Protein AF-A0A1M5V454-F1 (afdb_monomer_lite)

Foldseek 3Di:
DVVVVVVVVVVVVVVVVVVVVVVVVVVVVVVVVVVVVVVVVVVVVVCCVVVVVVVVVVVVVLVVQLVVQCVVVVHSVVSVVVSVVVVVVVVVVCVVCCVVPPVVVVCVVVCCVVPVPD

Structure (mmCIF, N/CA/C/O backbone):
data_AF-A0A1M5V454-F1
#
_entry.id   AF-A0A1M5V454-F1
#
loop_
_atom_site.group_PDB
_atom_site.id
_atom_site.type_symbol
_atom_site.label_atom_id
_atom_site.label_alt_id
_atom_site.label_comp_id
_atom_site.label_asym_id
_atom_site.label_entity_id
_atom_site.label_seq_id
_atom_site.pdbx_PDB_ins_code
_atom_site.Cartn_x
_atom_site.Cartn_y
_atom_site.Cartn_z
_atom_site.occupancy
_atom_site.B_iso_or_equiv
_atom_site.auth_seq_id
_atom_site.auth_comp_id
_atom_site.auth_asym_id
_atom_site.auth_atom_id
_atom_site.pdbx_PDB_model_num
ATOM 1 N N . MET A 1 1 ? -46.883 -3.479 52.797 1.00 60.72 1 MET A N 1
ATOM 2 C CA . MET A 1 1 ? -45.569 -2.848 53.086 1.00 60.72 1 MET A CA 1
ATOM 3 C C . MET A 1 1 ? -44.365 -3.558 52.445 1.00 60.72 1 MET A C 1
ATOM 5 O O . MET A 1 1 ? -43.499 -2.860 51.939 1.00 60.72 1 MET A O 1
ATOM 9 N N . SER A 1 2 ? -44.303 -4.899 52.388 1.00 72.12 2 SER A N 1
ATOM 10 C CA . SER A 1 2 ? -43.192 -5.642 51.741 1.00 72.12 2 SER A CA 1
ATOM 11 C C . SER A 1 2 ? -43.081 -5.420 50.215 1.00 72.12 2 SER A C 1
ATOM 13 O O . SER A 1 2 ? -42.003 -5.131 49.702 1.00 72.12 2 SER A O 1
ATOM 15 N N . LEU A 1 3 ? -44.210 -5.435 49.495 1.00 76.06 3 LEU A N 1
ATOM 16 C CA . LEU A 1 3 ? -44.249 -5.292 48.029 1.00 76.06 3 LEU A CA 1
ATOM 17 C C . LEU A 1 3 ? -43.747 -3.926 47.528 1.00 76.06 3 LEU A C 1
ATOM 19 O O . LEU A 1 3 ? -42.928 -3.870 46.618 1.00 76.06 3 LEU A O 1
ATOM 23 N N . LEU A 1 4 ? -44.160 -2.826 48.167 1.00 79.31 4 LEU A N 1
ATOM 24 C CA . LEU A 1 4 ? -43.696 -1.472 47.822 1.00 79.31 4 LEU A CA 1
ATOM 25 C C . LEU A 1 4 ? -42.187 -1.296 48.058 1.00 79.31 4 LEU A C 1
ATOM 27 O O . LEU A 1 4 ? -41.508 -0.616 47.291 1.00 79.31 4 LEU A O 1
ATOM 31 N N . LYS A 1 5 ? -41.643 -1.947 49.095 1.00 77.56 5 LYS A N 1
ATOM 32 C CA . LYS A 1 5 ? -40.206 -1.931 49.398 1.00 77.56 5 LYS A CA 1
ATOM 33 C C . LYS A 1 5 ? -39.405 -2.708 48.348 1.00 77.56 5 LYS A C 1
ATOM 35 O O . LYS A 1 5 ? -38.337 -2.250 47.947 1.00 77.56 5 LYS A O 1
ATOM 40 N N . ASN A 1 6 ? -39.943 -3.828 47.866 1.00 79.50 6 ASN A N 1
ATOM 41 C CA . ASN A 1 6 ? -39.339 -4.615 46.790 1.00 79.50 6 ASN A CA 1
ATOM 42 C C . ASN A 1 6 ? -39.372 -3.868 45.449 1.00 79.50 6 ASN A C 1
ATOM 44 O O . ASN A 1 6 ? -38.342 -3.795 44.792 1.00 79.50 6 ASN A O 1
ATOM 48 N N . ILE A 1 7 ? -40.486 -3.216 45.095 1.00 81.44 7 ILE A N 1
ATOM 49 C CA . ILE A 1 7 ? -40.591 -2.392 43.875 1.00 81.44 7 ILE A CA 1
ATOM 50 C C . ILE A 1 7 ? -39.588 -1.231 43.899 1.00 81.44 7 ILE A C 1
ATOM 52 O O . ILE A 1 7 ? -38.890 -0.994 42.916 1.00 81.44 7 ILE A O 1
ATOM 56 N N . ASN A 1 8 ? -39.457 -0.534 45.031 1.00 82.62 8 ASN A N 1
ATOM 57 C CA . ASN A 1 8 ? -38.496 0.564 45.163 1.00 82.62 8 ASN A CA 1
ATOM 58 C C . ASN A 1 8 ? -37.038 0.063 45.069 1.00 82.62 8 ASN A C 1
ATOM 60 O O . ASN A 1 8 ? -36.188 0.709 44.459 1.00 82.62 8 ASN A O 1
ATOM 64 N N . LYS A 1 9 ? -36.746 -1.125 45.618 1.00 83.00 9 LYS A N 1
ATOM 65 C CA . LYS A 1 9 ? -35.425 -1.765 45.511 1.00 83.00 9 LYS A CA 1
ATOM 66 C C . LYS A 1 9 ? -35.105 -2.176 44.069 1.00 83.00 9 LYS A C 1
ATOM 68 O O . LYS A 1 9 ? -34.014 -1.875 43.594 1.00 83.00 9 LYS A O 1
ATOM 73 N N . THR A 1 10 ? -36.053 -2.795 43.369 1.00 82.81 10 THR A N 1
ATOM 74 C CA . THR A 1 10 ? -35.910 -3.180 41.958 1.00 82.81 10 THR A CA 1
ATOM 75 C C . THR A 1 10 ? -35.764 -1.955 41.056 1.00 82.81 10 THR A C 1
ATOM 77 O O . THR A 1 10 ? -34.889 -1.947 40.203 1.00 82.81 10 THR A O 1
ATOM 80 N N . SER A 1 11 ? -36.530 -0.885 41.288 1.00 82.31 11 SER A N 1
ATOM 81 C CA . SER A 1 11 ? -36.407 0.376 40.539 1.00 82.31 11 SER A CA 1
ATOM 82 C C . SER A 1 11 ? -35.013 1.001 40.684 1.00 82.31 11 SER A C 1
ATOM 84 O O . SER A 1 11 ? -34.369 1.330 39.689 1.00 82.31 11 SER A O 1
ATOM 86 N N . ARG A 1 12 ? -34.476 1.062 41.910 1.00 84.44 12 ARG A N 1
ATOM 87 C CA . ARG A 1 12 ? -33.099 1.532 42.151 1.00 84.44 12 ARG A CA 1
ATOM 88 C C . ARG A 1 12 ? -32.046 0.635 41.499 1.00 84.44 12 ARG A C 1
ATOM 90 O O . ARG A 1 12 ? -31.045 1.136 41.001 1.00 84.44 12 ARG A O 1
ATOM 97 N N . GLN A 1 13 ? -32.264 -0.678 41.495 1.00 88.56 13 GLN A N 1
ATOM 98 C CA . GLN A 1 13 ? -31.366 -1.633 40.848 1.00 88.56 13 GLN A CA 1
ATOM 99 C C . GLN A 1 13 ? -31.396 -1.505 39.318 1.00 88.56 13 GLN A C 1
ATOM 101 O O . GLN A 1 13 ? -30.343 -1.569 38.693 1.00 88.56 13 GLN A O 1
ATOM 106 N N . ILE A 1 14 ? -32.569 -1.269 38.724 1.00 85.12 14 ILE A N 1
ATOM 107 C CA . ILE A 1 14 ? -32.727 -1.006 37.286 1.00 85.12 14 ILE A CA 1
ATOM 108 C C . ILE A 1 14 ? -32.047 0.311 36.905 1.00 85.12 14 ILE A C 1
ATOM 110 O O . ILE A 1 14 ? -31.318 0.347 35.917 1.00 85.12 14 ILE A O 1
ATOM 114 N N . ALA A 1 15 ? -32.229 1.371 37.699 1.00 84.69 15 ALA A N 1
ATOM 115 C CA . ALA A 1 15 ? -31.561 2.651 37.471 1.00 84.69 15 ALA A CA 1
ATOM 116 C C . ALA A 1 15 ? -30.033 2.491 37.495 1.00 84.69 15 ALA A C 1
ATOM 118 O O . ALA A 1 15 ? -29.361 2.892 36.549 1.00 84.69 15 ALA A O 1
ATOM 119 N N . LYS A 1 16 ? -29.504 1.801 38.513 1.00 89.38 16 LYS A N 1
ATOM 120 C CA . LYS A 1 16 ? -28.067 1.529 38.630 1.00 89.38 16 LYS A CA 1
ATOM 121 C C . LYS A 1 16 ? -27.536 0.666 37.481 1.00 89.38 16 LYS A C 1
ATOM 123 O O . LYS A 1 16 ? -26.527 1.001 36.883 1.00 89.38 16 LYS A O 1
ATOM 128 N N . SER A 1 17 ? -28.248 -0.401 37.118 1.00 86.62 17 SER A N 1
ATOM 129 C CA . SER A 1 17 ? -27.858 -1.264 35.996 1.00 86.62 17 SER A CA 1
ATOM 130 C C . SER A 1 17 ? -27.890 -0.533 34.653 1.00 86.62 17 SER A C 1
ATOM 132 O O . SER A 1 17 ? -27.119 -0.875 33.761 1.00 86.62 17 SER A O 1
ATOM 134 N N . SER A 1 18 ? -28.781 0.449 34.495 1.00 84.31 18 SER A N 1
ATOM 135 C CA . SER A 1 18 ? -28.847 1.283 33.292 1.00 84.31 18 SER A CA 1
ATOM 136 C C . SER A 1 18 ? -27.663 2.248 33.232 1.00 84.31 18 SER A C 1
ATOM 138 O O . SER A 1 18 ? -27.069 2.426 32.173 1.00 84.31 18 SER A O 1
ATOM 140 N N . GLU A 1 19 ? -27.281 2.828 34.369 1.00 88.88 19 GLU A N 1
ATOM 141 C CA . GLU A 1 19 ? -26.108 3.697 34.490 1.00 88.88 19 GLU A CA 1
ATOM 142 C C . GLU A 1 19 ? -24.802 2.927 34.232 1.00 88.88 19 GLU A C 1
ATOM 144 O O . GLU A 1 19 ? -23.983 3.354 33.416 1.00 88.88 19 GLU A O 1
ATOM 149 N N . ASP A 1 20 ? -24.655 1.740 34.826 1.00 91.62 20 ASP A N 1
ATOM 150 C CA . ASP A 1 20 ? -23.518 0.843 34.596 1.00 91.62 20 ASP A CA 1
ATOM 151 C C . ASP A 1 20 ? -23.423 0.423 33.114 1.00 91.62 20 ASP A C 1
ATOM 153 O O . ASP A 1 20 ? -22.337 0.418 32.532 1.00 91.62 20 ASP A O 1
ATOM 157 N N . TYR A 1 21 ? -24.560 0.139 32.464 1.00 89.19 21 TYR A N 1
ATOM 158 C CA . TYR A 1 21 ? -24.609 -0.199 31.037 1.00 89.19 21 TYR A CA 1
ATOM 159 C C . TYR A 1 21 ? -24.192 0.971 30.134 1.00 89.19 21 TYR A C 1
ATOM 161 O O . TYR A 1 21 ? -23.441 0.776 29.174 1.00 89.19 21 TYR A O 1
ATOM 169 N N . LEU A 1 22 ? -24.645 2.193 30.430 1.00 91.19 22 LEU A N 1
ATOM 170 C CA . LEU A 1 22 ? -24.261 3.388 29.671 1.00 91.19 22 LEU A CA 1
ATOM 171 C C . LEU A 1 22 ? -22.764 3.683 29.809 1.00 91.19 22 LEU A C 1
ATOM 173 O O . LEU A 1 22 ? -22.102 3.980 28.810 1.00 91.19 22 LEU A O 1
ATOM 177 N N . ASN A 1 23 ? -22.222 3.540 31.018 1.00 92.06 23 ASN A N 1
ATOM 178 C CA . ASN A 1 23 ? -20.793 3.704 31.274 1.00 92.06 23 ASN A CA 1
ATOM 179 C C . ASN A 1 23 ? -19.965 2.663 30.507 1.00 92.06 23 ASN A C 1
ATOM 181 O O . ASN A 1 23 ? -19.046 3.035 29.775 1.00 92.06 23 ASN A O 1
ATOM 185 N N . ALA A 1 24 ? -20.352 1.386 30.577 1.00 90.75 24 ALA A N 1
ATOM 186 C CA . ALA A 1 24 ? -19.691 0.315 29.832 1.00 90.75 24 ALA A CA 1
ATOM 187 C C . ALA A 1 24 ? -19.783 0.517 28.309 1.00 90.75 24 ALA A C 1
ATOM 189 O O . ALA A 1 24 ? -18.829 0.250 27.581 1.00 90.75 24 ALA A O 1
ATOM 190 N N . THR A 1 25 ? -20.911 1.033 27.810 1.00 90.62 25 THR A N 1
ATOM 191 C CA . THR A 1 25 ? -21.090 1.334 26.381 1.00 90.62 25 THR A CA 1
ATOM 192 C C . THR A 1 25 ? -20.144 2.442 25.924 1.00 90.62 25 THR A C 1
ATOM 194 O O . THR A 1 25 ? -19.540 2.334 24.855 1.00 90.62 25 THR A O 1
ATOM 197 N N . LYS A 1 26 ? -19.976 3.495 26.732 1.00 92.06 26 LYS A N 1
ATOM 198 C CA . LYS A 1 26 ? -19.050 4.593 26.432 1.00 92.06 26 LYS A CA 1
ATOM 199 C C . LYS A 1 26 ? -17.604 4.098 26.355 1.00 92.06 26 LYS A C 1
ATOM 201 O O . LYS A 1 26 ? -16.928 4.364 25.362 1.00 92.06 26 LYS A O 1
ATOM 206 N N . GLU A 1 27 ? -17.169 3.337 27.356 1.00 92.38 27 GLU A N 1
ATOM 207 C CA . GLU A 1 27 ? -15.826 2.747 27.400 1.00 92.38 27 GLU A CA 1
ATOM 208 C C . GLU A 1 27 ? -15.591 1.785 26.224 1.00 92.38 27 GLU A C 1
ATOM 210 O O . GLU A 1 27 ? -14.550 1.825 25.565 1.00 92.38 27 GLU A O 1
ATOM 215 N N . TYR A 1 28 ? -16.596 0.977 25.874 1.00 93.38 28 TYR A N 1
ATOM 216 C CA . TYR A 1 28 ? -16.531 0.081 24.722 1.00 93.38 28 TYR A CA 1
ATOM 217 C C . TYR A 1 28 ? -16.355 0.834 23.396 1.00 93.38 28 TYR A C 1
ATOM 219 O O . TYR A 1 28 ? -15.551 0.420 22.557 1.00 93.38 28 TYR A O 1
ATOM 227 N N . VAL A 1 29 ? -17.088 1.931 23.179 1.00 91.50 29 VAL A N 1
ATOM 228 C CA . VAL A 1 29 ? -16.969 2.737 21.951 1.00 91.50 29 VAL A CA 1
ATOM 229 C C . VAL A 1 29 ? -15.581 3.368 21.841 1.00 91.50 29 VAL A C 1
ATOM 231 O O . VAL A 1 29 ? -14.987 3.352 20.757 1.00 91.50 29 VAL A O 1
ATOM 234 N N . GLU A 1 30 ? -15.040 3.873 22.948 1.00 93.25 30 GLU A N 1
ATOM 235 C CA . GLU A 1 30 ? -13.684 4.424 23.004 1.00 93.25 30 GLU A CA 1
ATOM 236 C C . GLU A 1 30 ? -12.641 3.354 22.643 1.00 93.25 30 GLU A C 1
ATOM 238 O O . GLU A 1 30 ? -11.850 3.533 21.708 1.00 93.25 30 GLU A O 1
ATOM 243 N N . LEU A 1 31 ? -12.722 2.183 23.283 1.00 93.44 31 LEU A N 1
ATOM 244 C CA . LEU A 1 31 ? -11.812 1.067 23.034 1.00 93.44 31 LEU A CA 1
ATOM 245 C C . LEU A 1 31 ? -11.914 0.536 21.596 1.00 93.44 31 LEU A C 1
ATOM 247 O O . LEU A 1 31 ? -10.897 0.275 20.948 1.00 93.44 31 LEU A O 1
ATOM 251 N N . LYS A 1 32 ? -13.133 0.397 21.062 1.00 89.50 32 LYS A N 1
ATOM 252 C CA . LYS A 1 32 ? -13.369 -0.086 19.693 1.00 89.50 32 LYS A CA 1
ATOM 253 C C . LYS A 1 32 ? -12.798 0.875 18.655 1.00 89.50 32 LYS A C 1
ATOM 255 O O . LYS A 1 32 ? -12.205 0.430 17.670 1.00 89.50 32 LYS A O 1
ATOM 260 N N . THR A 1 33 ? -12.930 2.178 18.889 1.00 90.50 33 THR A N 1
ATOM 261 C CA . THR A 1 33 ? -12.362 3.216 18.019 1.00 90.50 33 THR A CA 1
ATOM 262 C C . THR A 1 33 ? -10.839 3.142 18.023 1.00 90.50 33 THR A C 1
ATOM 264 O O . THR A 1 33 ? -10.221 3.069 16.956 1.00 90.50 33 THR A O 1
ATOM 267 N N . PHE A 1 34 ? -10.230 3.055 19.208 1.00 91.88 34 PHE A N 1
ATOM 268 C CA . PHE A 1 34 ? -8.785 2.884 19.345 1.00 91.88 34 PHE A CA 1
ATOM 269 C C . PHE A 1 34 ? -8.284 1.618 18.635 1.00 91.88 34 PHE A C 1
ATOM 271 O O . PHE A 1 34 ? -7.306 1.658 17.882 1.00 91.88 34 PHE A O 1
ATOM 278 N N . GLN A 1 35 ? -8.982 0.495 18.815 1.00 91.38 35 GLN A N 1
ATOM 279 C CA . GLN A 1 35 ? -8.633 -0.769 18.176 1.00 91.38 35 GLN A CA 1
ATOM 280 C C . GLN A 1 35 ? -8.713 -0.678 16.644 1.00 91.38 35 GLN A C 1
ATOM 282 O O . GLN A 1 35 ? -7.831 -1.196 15.954 1.00 91.38 35 GLN A O 1
ATOM 287 N N . GLN A 1 36 ? -9.748 -0.032 16.102 1.00 87.94 36 GLN A N 1
ATOM 288 C CA . GLN A 1 36 ? -9.921 0.120 14.657 1.00 87.94 36 GLN A CA 1
ATOM 289 C C . GLN A 1 36 ? -8.800 0.968 14.045 1.00 87.94 36 GLN A C 1
ATOM 291 O O . GLN A 1 36 ? -8.192 0.554 13.056 1.00 87.94 36 GLN A O 1
ATOM 296 N N . ILE A 1 37 ? -8.477 2.109 14.660 1.00 89.94 37 ILE A N 1
ATOM 297 C CA . ILE A 1 37 ? -7.382 2.985 14.219 1.00 89.94 37 ILE A CA 1
ATOM 298 C C . ILE A 1 37 ? -6.051 2.229 14.279 1.00 89.94 37 ILE A C 1
ATOM 300 O O . ILE A 1 37 ? -5.303 2.206 13.301 1.00 89.94 37 ILE A O 1
ATOM 304 N N . SER A 1 38 ? -5.794 1.531 15.387 1.00 93.12 38 SER A N 1
ATOM 305 C CA . SER A 1 38 ? -4.567 0.753 15.582 1.00 93.12 38 SER A CA 1
ATOM 306 C C . SER A 1 38 ? -4.394 -0.326 14.513 1.00 93.12 38 SER A C 1
ATOM 308 O O . SER A 1 38 ? -3.308 -0.476 13.955 1.00 93.12 38 SER A O 1
ATOM 310 N N . LYS A 1 39 ? -5.464 -1.053 14.163 1.00 89.94 39 LYS A N 1
ATOM 311 C CA . LYS A 1 39 ? -5.431 -2.063 13.092 1.00 89.94 39 LYS A CA 1
ATOM 312 C C . LYS A 1 39 ? -5.065 -1.453 11.743 1.00 89.94 39 LYS A C 1
ATOM 314 O O . LYS A 1 39 ? -4.223 -2.018 11.048 1.00 89.94 39 LYS A O 1
ATOM 319 N N . VAL A 1 40 ? -5.661 -0.313 11.386 1.00 89.12 40 VAL A N 1
ATOM 320 C CA . VAL A 1 40 ? -5.341 0.398 10.136 1.00 89.12 40 VAL A CA 1
ATOM 321 C C . VAL A 1 40 ? -3.875 0.822 10.126 1.00 89.12 40 VAL A C 1
ATOM 323 O O . VAL A 1 40 ? -3.170 0.530 9.163 1.00 89.12 40 VAL A O 1
ATOM 326 N N . PHE A 1 41 ? -3.385 1.420 11.214 1.00 92.12 41 PHE A N 1
ATOM 327 C CA . PHE A 1 41 ? -1.982 1.816 11.337 1.00 92.12 41 PHE A CA 1
ATOM 328 C C . PHE A 1 41 ? -1.022 0.632 11.215 1.00 92.12 41 PHE A C 1
ATOM 330 O O . PHE A 1 41 ? -0.051 0.719 10.469 1.00 92.12 41 PHE A O 1
ATOM 337 N N . ILE A 1 42 ? -1.298 -0.494 11.876 1.00 93.56 42 ILE A N 1
ATOM 338 C CA . ILE A 1 42 ? -0.470 -1.705 11.763 1.00 93.56 42 ILE A CA 1
ATOM 339 C C . ILE A 1 42 ? -0.428 -2.201 10.314 1.00 93.56 42 ILE A C 1
ATOM 341 O O . ILE A 1 42 ? 0.635 -2.580 9.821 1.00 93.56 42 ILE A O 1
ATOM 345 N N . LEU A 1 43 ? -1.570 -2.201 9.622 1.00 89.62 43 LEU A N 1
ATOM 346 C CA . LEU A 1 43 ? -1.660 -2.626 8.225 1.00 89.62 43 LEU A CA 1
ATOM 347 C C . LEU A 1 43 ? -0.858 -1.690 7.308 1.00 89.62 43 LEU A C 1
ATOM 349 O O . LEU A 1 43 ? -0.109 -2.169 6.454 1.00 89.62 43 LEU A O 1
ATOM 353 N N . LEU A 1 44 ? -0.950 -0.376 7.532 1.00 91.69 44 LEU A N 1
ATOM 354 C CA . LEU A 1 44 ? -0.166 0.634 6.820 1.00 91.69 44 LEU A CA 1
ATOM 355 C C . LEU A 1 44 ? 1.334 0.469 7.072 1.00 91.69 44 LEU A C 1
ATOM 357 O O . LEU A 1 44 ? 2.093 0.396 6.113 1.00 91.69 44 LEU A O 1
ATOM 361 N N . PH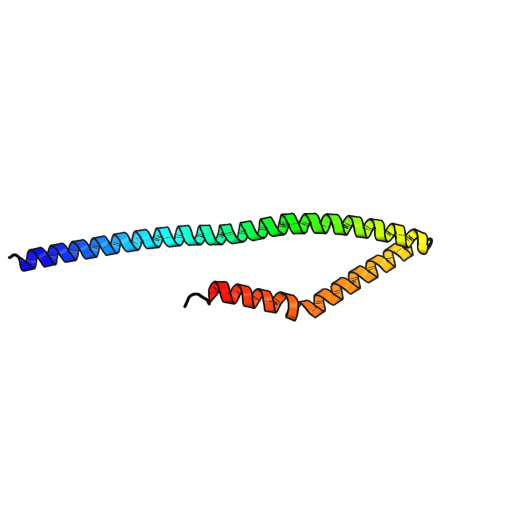E A 1 45 ? 1.764 0.330 8.327 1.00 94.44 45 PHE A N 1
ATOM 362 C CA . PHE A 1 45 ? 3.175 0.139 8.675 1.00 94.44 45 PHE A CA 1
ATOM 363 C C . PHE A 1 45 ? 3.751 -1.145 8.075 1.00 94.44 45 PHE A C 1
ATOM 365 O O . PHE A 1 45 ? 4.817 -1.110 7.462 1.00 94.44 45 PHE A O 1
ATOM 372 N N . LYS A 1 46 ? 3.038 -2.275 8.187 1.00 90.94 46 LYS A N 1
ATOM 373 C CA . LYS A 1 46 ? 3.461 -3.537 7.558 1.00 90.94 46 LYS A CA 1
ATOM 374 C C . LYS A 1 46 ? 3.600 -3.385 6.044 1.00 90.94 46 LYS A C 1
ATOM 376 O O . LYS A 1 46 ? 4.604 -3.808 5.476 1.00 90.94 46 LYS A O 1
ATOM 381 N N . SER A 1 47 ? 2.617 -2.750 5.407 1.00 90.38 47 SER A N 1
ATOM 382 C CA . SER A 1 47 ? 2.636 -2.507 3.961 1.00 90.38 47 SER A CA 1
ATOM 383 C C . SER A 1 47 ? 3.755 -1.550 3.557 1.00 90.38 47 SER A C 1
ATOM 385 O O . SER A 1 47 ? 4.376 -1.754 2.522 1.00 90.38 47 SER A O 1
ATOM 387 N 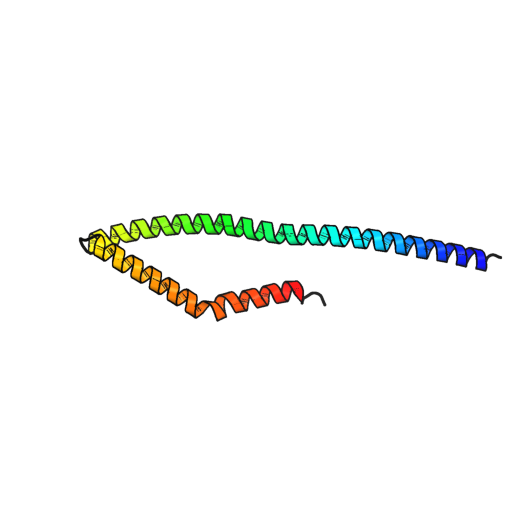N . PHE A 1 48 ? 4.057 -0.542 4.375 1.00 93.44 48 PHE A N 1
ATOM 388 C CA . PHE A 1 48 ? 5.130 0.417 4.131 1.00 93.44 48 PHE A CA 1
ATOM 389 C C . PHE A 1 48 ? 6.512 -0.232 4.222 1.00 93.44 48 PHE A C 1
ATOM 391 O O . PHE A 1 48 ? 7.347 -0.018 3.347 1.00 93.44 48 PHE A O 1
ATOM 398 N N . ILE A 1 49 ? 6.753 -1.071 5.231 1.00 95.31 49 ILE A N 1
ATOM 399 C CA . ILE A 1 49 ? 8.035 -1.774 5.385 1.00 95.31 49 ILE A CA 1
ATOM 400 C C . ILE A 1 49 ? 8.266 -2.716 4.198 1.00 95.31 49 ILE A C 1
ATOM 402 O O . ILE A 1 49 ? 9.310 -2.655 3.554 1.00 95.31 49 ILE A O 1
ATOM 406 N N . ILE A 1 50 ? 7.275 -3.545 3.861 1.00 94.81 50 ILE A N 1
ATOM 407 C CA . ILE A 1 50 ? 7.395 -4.497 2.747 1.00 94.81 50 ILE A CA 1
ATOM 408 C C . ILE A 1 50 ? 7.468 -3.753 1.408 1.00 94.81 50 ILE A C 1
ATOM 410 O O . ILE A 1 50 ? 8.309 -4.064 0.569 1.00 94.81 50 ILE A O 1
ATOM 414 N N . GLY A 1 51 ? 6.602 -2.759 1.212 1.00 93.38 51 GLY A N 1
ATOM 415 C CA . GLY A 1 51 ? 6.523 -1.984 -0.021 1.00 93.38 51 GLY A CA 1
ATOM 416 C C . GLY A 1 51 ? 7.785 -1.174 -0.287 1.00 93.38 51 GLY A C 1
ATOM 417 O O . GLY A 1 51 ? 8.267 -1.167 -1.415 1.00 93.38 51 GLY A O 1
ATOM 418 N N . SER A 1 52 ? 8.358 -0.543 0.740 1.00 94.31 52 SER A N 1
ATOM 419 C CA . SER A 1 52 ? 9.613 0.200 0.591 1.00 94.31 52 SER A CA 1
ATOM 420 C C . SER A 1 52 ? 10.770 -0.731 0.240 1.00 94.31 52 SER A C 1
ATOM 422 O O . SER A 1 52 ? 11.482 -0.455 -0.721 1.00 94.31 52 SER A O 1
ATOM 424 N N . LEU A 1 53 ? 10.915 -1.868 0.929 1.00 95.12 53 LEU A N 1
ATOM 425 C CA . LEU A 1 53 ? 11.969 -2.839 0.629 1.00 95.12 53 LEU A CA 1
ATOM 426 C C . LEU A 1 53 ? 11.858 -3.388 -0.802 1.00 95.12 53 LEU A C 1
ATOM 428 O O . LEU A 1 53 ? 12.861 -3.497 -1.507 1.00 95.12 53 LEU A O 1
ATOM 432 N N . LEU A 1 54 ? 10.636 -3.681 -1.252 1.00 95.12 54 LEU A N 1
ATOM 433 C CA . LEU A 1 54 ? 10.378 -4.146 -2.614 1.00 95.12 54 LEU A CA 1
ATOM 434 C C . LEU A 1 54 ? 10.706 -3.059 -3.646 1.00 95.12 54 LEU A C 1
ATOM 436 O O . LEU A 1 54 ? 11.366 -3.352 -4.640 1.00 95.12 54 LEU A O 1
ATOM 440 N N . LEU A 1 55 ? 10.311 -1.806 -3.395 1.00 93.94 55 LEU A N 1
ATOM 441 C CA . LEU A 1 55 ? 10.657 -0.672 -4.258 1.00 93.94 55 LEU A CA 1
ATOM 442 C C . LEU A 1 55 ? 12.170 -0.474 -4.364 1.00 93.94 55 LEU A C 1
ATOM 444 O O . LEU A 1 55 ? 12.671 -0.280 -5.469 1.00 93.94 55 LEU A O 1
ATOM 448 N N . PHE A 1 56 ? 12.902 -0.570 -3.253 1.00 95.69 56 PHE A N 1
ATOM 449 C CA . PHE A 1 56 ? 14.363 -0.495 -3.275 1.00 95.69 56 PHE A CA 1
ATOM 450 C C . PHE A 1 56 ? 14.975 -1.594 -4.147 1.00 95.69 56 PHE A C 1
ATOM 452 O O . PHE A 1 56 ? 15.813 -1.296 -4.997 1.00 95.69 56 PHE A O 1
ATOM 459 N N . GLY A 1 57 ? 14.519 -2.841 -4.001 1.00 95.81 57 GLY A N 1
ATOM 460 C CA . GLY A 1 57 ? 14.963 -3.941 -4.861 1.00 95.81 57 GLY A CA 1
ATOM 461 C C . GLY A 1 57 ? 14.643 -3.702 -6.339 1.00 95.81 57 GLY A C 1
ATOM 462 O O . GLY A 1 57 ? 15.485 -3.940 -7.201 1.00 95.81 57 GLY A O 1
ATOM 463 N N . LEU A 1 58 ? 13.455 -3.170 -6.636 1.00 94.38 58 LEU A N 1
ATOM 464 C CA . LEU A 1 58 ? 13.031 -2.859 -8.000 1.00 94.38 58 LEU A CA 1
ATOM 465 C C . LEU A 1 58 ? 13.916 -1.785 -8.648 1.00 94.38 58 LEU A C 1
ATOM 467 O O . LEU A 1 58 ? 14.285 -1.921 -9.809 1.00 94.38 58 LEU A O 1
ATOM 471 N N . ILE A 1 59 ? 14.275 -0.737 -7.903 1.00 94.88 59 ILE A N 1
ATOM 472 C CA . ILE A 1 59 ? 15.149 0.336 -8.396 1.00 94.88 59 ILE A CA 1
ATOM 473 C C . ILE A 1 59 ? 16.522 -0.229 -8.769 1.00 94.88 59 ILE A C 1
ATOM 475 O O . ILE A 1 59 ? 17.012 0.051 -9.859 1.00 94.88 59 ILE A O 1
ATOM 479 N N . LEU A 1 60 ? 17.114 -1.059 -7.904 1.00 95.62 60 LEU A N 1
ATOM 480 C CA . LEU A 1 60 ? 18.402 -1.699 -8.186 1.00 95.62 60 LEU A CA 1
ATOM 481 C C . LEU A 1 60 ? 18.332 -2.593 -9.430 1.00 95.62 60 LEU A C 1
ATOM 483 O O . LEU A 1 60 ? 19.219 -2.533 -10.277 1.00 95.62 60 LEU A O 1
ATOM 487 N N . LEU A 1 61 ? 17.251 -3.363 -9.581 1.00 94.50 61 LEU A N 1
ATOM 488 C CA . LEU A 1 61 ? 17.029 -4.188 -10.770 1.00 94.50 61 LEU A CA 1
ATOM 489 C C . LEU A 1 61 ? 16.886 -3.360 -12.047 1.00 94.50 61 LEU A C 1
ATOM 491 O O . LEU A 1 61 ? 17.405 -3.757 -13.084 1.00 94.50 61 LEU A O 1
ATOM 495 N N . ILE A 1 62 ? 16.192 -2.220 -11.994 1.00 93.94 62 ILE A N 1
ATOM 496 C CA . ILE A 1 62 ? 16.054 -1.328 -13.152 1.00 93.94 62 ILE A CA 1
ATOM 497 C C . ILE A 1 62 ? 17.419 -0.767 -13.552 1.00 93.94 62 ILE A C 1
ATOM 499 O O . ILE A 1 62 ? 17.729 -0.729 -14.739 1.00 93.94 62 ILE A O 1
ATOM 503 N N . ILE A 1 63 ? 18.232 -0.360 -12.575 1.00 94.00 63 ILE A N 1
ATOM 504 C CA . ILE A 1 63 ? 19.577 0.166 -12.822 1.00 94.00 63 ILE A CA 1
ATOM 505 C C . ILE A 1 63 ? 20.440 -0.889 -13.528 1.00 94.00 63 ILE A C 1
ATOM 507 O O . ILE A 1 63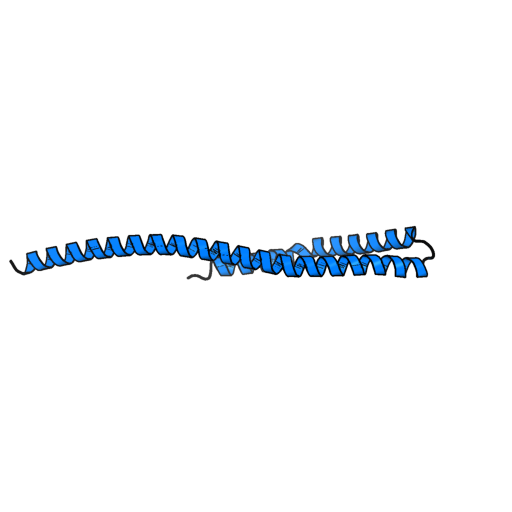 ? 20.966 -0.617 -14.604 1.00 94.00 63 ILE A O 1
ATOM 511 N N . GLU A 1 64 ? 20.521 -2.105 -12.985 1.00 94.69 64 GLU A N 1
ATOM 512 C CA . GLU A 1 64 ? 21.243 -3.220 -13.619 1.00 94.69 64 GLU A CA 1
ATOM 513 C C . GLU A 1 64 ? 20.684 -3.569 -15.002 1.00 94.69 64 GLU A C 1
ATOM 515 O O . GLU A 1 64 ? 21.433 -3.766 -15.956 1.00 94.69 64 GLU A O 1
ATOM 520 N N . SER A 1 65 ? 19.358 -3.575 -15.154 1.00 91.94 65 SER A N 1
ATOM 521 C CA . SER A 1 65 ? 18.723 -3.842 -16.444 1.00 91.94 65 SER A CA 1
ATOM 522 C C . SER A 1 65 ? 19.140 -2.830 -17.509 1.00 91.94 65 SER A C 1
ATOM 524 O O . SER A 1 65 ? 19.289 -3.211 -18.666 1.00 91.94 65 SER A O 1
ATOM 526 N N . VAL A 1 66 ? 19.318 -1.557 -17.150 1.00 93.75 66 VAL A N 1
ATOM 527 C CA . VAL A 1 66 ? 19.790 -0.532 -18.088 1.00 93.75 66 VAL A CA 1
ATOM 528 C C . VAL A 1 66 ? 21.227 -0.812 -18.513 1.00 93.75 66 VAL A C 1
ATOM 530 O O . VAL A 1 66 ? 21.498 -0.763 -19.710 1.00 93.75 66 VAL A O 1
ATOM 533 N N . PHE A 1 67 ? 22.120 -1.132 -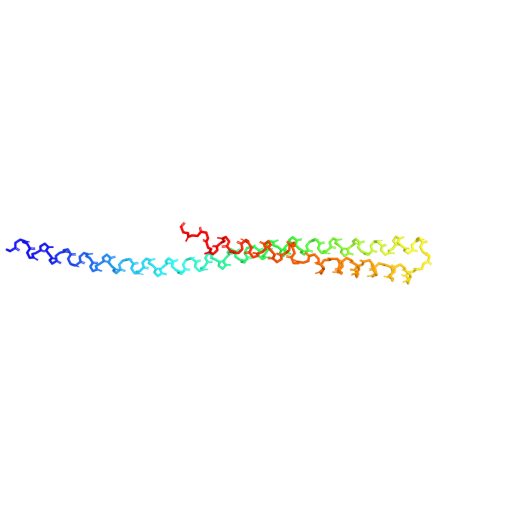17.574 1.00 92.81 67 PHE A N 1
ATOM 534 C CA . PHE A 1 67 ? 23.520 -1.438 -17.886 1.00 92.81 67 PHE A CA 1
ATOM 535 C C . PHE A 1 67 ? 23.655 -2.686 -18.765 1.00 92.81 67 PHE A C 1
ATOM 537 O O . PHE A 1 67 ? 24.394 -2.680 -19.747 1.00 92.81 67 PHE A O 1
ATOM 544 N N . LEU A 1 68 ? 22.874 -3.730 -18.483 1.00 93.00 68 LEU A N 1
ATOM 545 C CA . LEU A 1 68 ? 22.846 -4.943 -19.302 1.00 93.00 68 LEU A CA 1
ATOM 546 C C . LEU A 1 68 ? 22.345 -4.637 -20.725 1.00 93.00 68 LEU A C 1
ATOM 548 O O . LEU A 1 68 ? 22.924 -5.088 -21.713 1.00 93.00 68 LEU A O 1
ATOM 552 N N . LEU A 1 69 ? 21.289 -3.827 -20.855 1.00 91.38 69 LEU A N 1
ATOM 553 C CA . LEU A 1 69 ? 20.791 -3.397 -22.164 1.00 91.38 69 LEU A CA 1
ATOM 554 C C . LEU A 1 69 ? 21.788 -2.488 -22.893 1.00 91.38 69 LEU A C 1
ATOM 556 O O . LEU A 1 69 ? 21.869 -2.548 -24.119 1.00 91.38 69 LEU A O 1
ATOM 560 N N . GLU A 1 70 ? 22.539 -1.657 -22.174 1.00 93.00 70 GLU A N 1
ATOM 561 C CA . GLU A 1 70 ? 23.590 -0.821 -22.751 1.00 93.00 70 GLU A CA 1
ATOM 562 C C . GLU A 1 70 ? 24.677 -1.675 -23.408 1.00 93.00 70 GLU A C 1
ATOM 564 O O . GLU A 1 70 ? 25.052 -1.378 -24.543 1.00 93.00 70 GLU A O 1
ATOM 569 N N . GLU A 1 71 ? 25.127 -2.752 -22.757 1.00 91.12 71 GLU A N 1
ATOM 570 C CA . GLU A 1 71 ? 26.148 -3.656 -23.306 1.00 91.12 71 GLU A CA 1
ATOM 571 C C . GLU A 1 71 ? 25.691 -4.307 -24.624 1.00 91.12 71 GLU A C 1
ATOM 573 O O . GLU A 1 71 ? 26.472 -4.431 -25.568 1.00 91.12 71 GLU A O 1
ATOM 578 N N . ILE A 1 72 ? 24.405 -4.658 -24.728 1.00 90.81 72 ILE A N 1
ATOM 579 C CA . ILE A 1 72 ? 23.836 -5.287 -25.930 1.00 90.81 72 ILE A CA 1
ATOM 580 C C . ILE A 1 72 ? 23.611 -4.265 -27.053 1.00 90.81 72 ILE A C 1
ATOM 582 O O . ILE A 1 72 ? 23.851 -4.563 -28.224 1.00 90.81 72 ILE A O 1
ATOM 586 N N . LEU A 1 73 ? 23.105 -3.072 -26.724 1.00 89.00 73 LEU A N 1
ATOM 587 C CA . LEU A 1 73 ? 22.738 -2.056 -27.717 1.00 89.00 73 LEU A CA 1
ATOM 588 C C . LEU A 1 73 ? 23.911 -1.133 -28.088 1.00 89.00 73 LEU A C 1
ATOM 590 O O . LEU A 1 73 ? 23.805 -0.375 -29.055 1.00 89.00 73 LEU A O 1
ATOM 594 N N . GLY A 1 74 ? 25.009 -1.165 -27.329 1.00 89.25 74 GLY A N 1
ATOM 595 C CA . GLY A 1 74 ? 26.200 -0.337 -27.535 1.00 89.25 74 GLY A CA 1
ATOM 596 C C . GLY A 1 74 ? 25.977 1.160 -27.293 1.00 89.25 74 GLY A C 1
ATOM 597 O O . GLY A 1 74 ? 26.798 1.982 -27.697 1.00 89.25 74 GLY A O 1
ATOM 598 N N . SER A 1 75 ? 24.848 1.543 -26.690 1.00 89.06 75 SER A N 1
ATOM 599 C CA . SER A 1 75 ? 24.510 2.937 -26.408 1.00 89.06 75 SER A CA 1
ATOM 600 C C . SER A 1 75 ? 23.490 3.054 -25.282 1.00 89.06 75 SER A C 1
ATOM 602 O O . SER A 1 75 ? 22.369 2.538 -25.359 1.00 89.06 75 SER A O 1
ATOM 604 N N . ILE A 1 76 ? 23.856 3.839 -24.270 1.00 90.56 76 ILE A N 1
ATOM 605 C CA . ILE A 1 76 ? 23.029 4.090 -23.091 1.00 90.56 76 ILE A CA 1
ATOM 606 C C . ILE A 1 76 ? 21.696 4.775 -23.423 1.00 90.56 76 ILE A C 1
ATOM 608 O O . ILE A 1 76 ? 20.690 4.528 -22.762 1.00 90.56 76 ILE A O 1
ATOM 612 N N . HIS A 1 77 ? 21.643 5.597 -24.479 1.00 91.81 77 HIS A N 1
ATOM 613 C CA . HIS A 1 77 ? 20.428 6.321 -24.866 1.00 91.81 77 HIS A CA 1
ATOM 614 C C . HIS A 1 77 ? 19.309 5.374 -25.308 1.00 91.81 77 HIS A C 1
ATOM 616 O O . HIS A 1 77 ? 18.162 5.535 -24.884 1.00 91.81 77 HIS A O 1
ATOM 622 N N . TYR A 1 78 ? 19.637 4.370 -26.127 1.00 90.62 78 TYR A N 1
ATOM 623 C CA . TYR A 1 78 ? 18.650 3.389 -26.577 1.00 90.62 78 TYR A CA 1
ATOM 624 C C . TYR A 1 78 ? 18.239 2.441 -25.446 1.00 90.62 78 TYR A C 1
ATOM 626 O O . TYR A 1 78 ? 17.055 2.119 -25.332 1.00 90.62 78 TYR A O 1
ATOM 634 N N . ALA A 1 79 ? 19.176 2.060 -24.571 1.00 92.88 79 ALA A N 1
ATOM 635 C CA . ALA A 1 79 ? 18.882 1.252 -23.387 1.00 92.88 79 ALA A CA 1
ATOM 636 C C . ALA A 1 79 ? 17.886 1.956 -22.446 1.00 92.88 79 ALA A C 1
ATOM 638 O O . ALA A 1 79 ? 16.895 1.352 -22.023 1.00 92.88 79 ALA A O 1
ATOM 639 N N . LEU A 1 80 ? 18.090 3.254 -22.184 1.00 91.94 80 LEU A N 1
ATOM 640 C CA . LEU A 1 80 ? 17.175 4.065 -21.374 1.00 91.94 80 LEU A CA 1
ATOM 641 C C . LEU A 1 80 ? 15.792 4.192 -22.020 1.00 91.94 80 LEU A C 1
ATOM 643 O O . LEU A 1 80 ? 14.779 4.019 -21.341 1.00 91.94 80 LEU A O 1
ATOM 647 N N . LEU A 1 81 ? 15.742 4.480 -23.32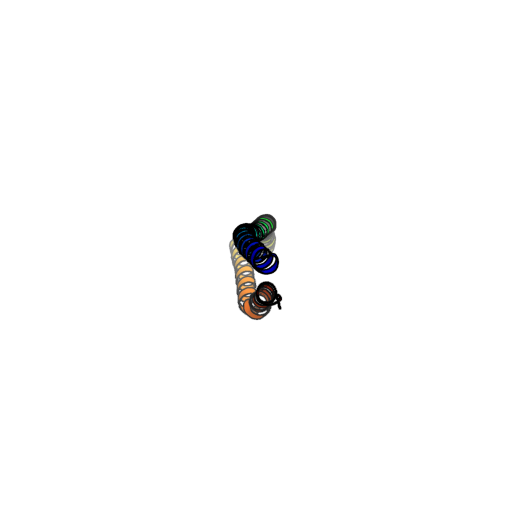5 1.00 93.69 81 LEU A N 1
ATOM 648 C CA . LEU A 1 81 ? 14.488 4.657 -24.057 1.00 93.69 81 LEU A CA 1
ATOM 649 C C . LEU A 1 81 ? 13.637 3.381 -24.028 1.00 93.69 81 LEU A C 1
ATOM 651 O O . LEU A 1 81 ? 12.432 3.440 -23.776 1.00 93.69 81 LEU A O 1
ATOM 655 N N . LEU A 1 82 ? 14.269 2.225 -24.242 1.00 92.56 82 LEU A N 1
ATOM 656 C CA . LEU A 1 82 ? 13.584 0.937 -24.248 1.00 92.56 82 LEU A CA 1
ATOM 657 C C . LEU A 1 82 ? 13.122 0.542 -22.840 1.00 92.56 82 LEU A C 1
ATOM 659 O O . LEU A 1 82 ? 11.972 0.137 -22.665 1.00 92.56 82 LEU A O 1
ATOM 663 N N . SER A 1 83 ? 13.967 0.752 -21.827 1.00 92.62 83 SER A N 1
ATOM 664 C CA . SER A 1 83 ? 13.623 0.504 -20.420 1.00 92.62 83 SER A CA 1
ATOM 665 C C . SER A 1 83 ? 12.444 1.371 -19.961 1.00 92.62 83 SER A C 1
ATOM 667 O O . SER A 1 83 ? 11.501 0.874 -19.342 1.00 92.62 83 SER A O 1
ATOM 669 N N . ALA A 1 84 ? 12.436 2.656 -20.333 1.00 93.06 84 ALA A N 1
ATOM 670 C CA . ALA A 1 84 ? 11.314 3.554 -20.073 1.00 93.06 84 ALA A CA 1
ATOM 671 C C . ALA A 1 84 ? 10.037 3.093 -20.795 1.00 93.06 84 ALA A C 1
ATOM 673 O O . ALA A 1 84 ? 8.964 3.070 -20.191 1.00 93.06 84 ALA A O 1
ATOM 674 N N . GLY A 1 85 ? 10.146 2.667 -22.058 1.00 94.38 85 GLY A N 1
ATOM 675 C CA . GLY A 1 85 ? 9.025 2.116 -22.823 1.00 94.38 85 GLY A CA 1
ATOM 676 C C . GLY A 1 85 ? 8.391 0.893 -22.153 1.00 94.38 85 GLY A C 1
ATOM 677 O O . GLY A 1 85 ? 7.166 0.817 -22.036 1.00 94.38 85 GLY A O 1
ATOM 678 N N . VAL A 1 86 ? 9.210 -0.025 -21.633 1.00 93.50 86 VAL A N 1
ATOM 679 C CA . VAL A 1 86 ? 8.735 -1.192 -20.872 1.00 93.50 86 VAL A CA 1
ATOM 680 C C . VAL A 1 86 ? 8.009 -0.762 -19.593 1.00 93.50 86 VAL A C 1
ATOM 682 O O . VAL A 1 86 ? 6.915 -1.259 -19.320 1.00 93.50 86 VAL A O 1
ATOM 685 N N . LEU A 1 87 ? 8.546 0.200 -18.836 1.00 93.12 87 LEU A N 1
ATOM 686 C CA . LEU A 1 87 ? 7.883 0.721 -17.632 1.00 93.12 87 LEU A CA 1
ATOM 687 C C . LEU A 1 87 ? 6.535 1.392 -17.946 1.00 93.12 87 LEU A C 1
ATOM 689 O O . LEU A 1 87 ? 5.558 1.183 -17.217 1.00 93.12 87 LEU A O 1
ATOM 693 N N . PHE A 1 88 ? 6.442 2.144 -19.045 1.00 94.62 88 PHE A N 1
ATOM 694 C CA . PHE A 1 88 ? 5.174 2.714 -19.510 1.00 94.62 88 PHE A CA 1
ATOM 695 C C . PHE A 1 88 ? 4.167 1.631 -19.904 1.00 94.62 88 PHE A C 1
ATOM 697 O O . PHE A 1 88 ? 2.996 1.729 -19.531 1.00 94.62 88 PHE A O 1
ATOM 704 N N . LEU A 1 89 ? 4.608 0.575 -20.594 1.00 95.00 89 LEU A N 1
ATOM 705 C CA . LEU A 1 89 ? 3.747 -0.557 -20.948 1.00 95.00 89 LEU A CA 1
ATOM 706 C C . LEU A 1 89 ? 3.220 -1.287 -19.709 1.00 95.00 89 LEU A C 1
ATOM 708 O O . LEU A 1 89 ? 2.020 -1.547 -19.621 1.00 95.00 89 LEU A O 1
ATOM 712 N N . ILE A 1 90 ? 4.081 -1.561 -18.726 1.00 92.50 90 ILE A N 1
ATOM 713 C CA . ILE A 1 90 ? 3.675 -2.157 -17.445 1.00 92.50 90 ILE A CA 1
ATOM 714 C C . ILE A 1 90 ? 2.646 -1.258 -16.746 1.00 92.50 90 ILE A C 1
ATOM 716 O O . ILE A 1 90 ? 1.616 -1.742 -16.275 1.00 92.50 90 ILE A O 1
ATOM 720 N N . THR A 1 91 ? 2.880 0.054 -16.729 1.00 91.19 91 THR A N 1
ATOM 721 C CA . THR A 1 91 ? 1.957 1.029 -16.127 1.00 91.19 91 THR A CA 1
ATOM 722 C C . THR A 1 91 ? 0.596 1.031 -16.828 1.00 91.19 91 THR A C 1
ATOM 724 O O . THR A 1 91 ? -0.442 0.996 -16.162 1.00 91.19 91 THR A O 1
ATOM 727 N N . ALA A 1 92 ? 0.579 1.009 -18.163 1.00 92.31 92 ALA A N 1
ATOM 728 C CA . ALA A 1 92 ? -0.649 0.919 -18.949 1.00 92.31 92 ALA A CA 1
ATOM 729 C C . ALA A 1 92 ? -1.413 -0.384 -18.662 1.00 92.31 92 ALA A C 1
ATOM 731 O O . ALA A 1 92 ? -2.633 -0.364 -18.480 1.00 92.31 92 ALA A O 1
ATOM 732 N N . LEU A 1 93 ? -0.697 -1.506 -18.543 1.00 90.31 93 LEU A N 1
ATOM 733 C CA . LEU A 1 93 ? -1.278 -2.803 -18.210 1.00 90.31 93 LEU A CA 1
ATOM 734 C C . LEU A 1 93 ? -1.949 -2.773 -16.828 1.00 90.31 93 LEU A C 1
ATOM 736 O O . LEU A 1 93 ? -3.115 -3.148 -16.690 1.00 90.31 93 LEU A O 1
ATOM 740 N N . ILE A 1 94 ? -1.250 -2.254 -15.814 1.00 88.69 94 ILE A N 1
ATOM 741 C CA . ILE A 1 94 ? -1.792 -2.090 -14.456 1.00 88.69 94 ILE A CA 1
ATOM 742 C C . ILE A 1 94 ? -3.046 -1.208 -14.478 1.00 88.69 94 ILE A C 1
ATOM 744 O O . ILE A 1 94 ? -4.045 -1.542 -13.836 1.00 88.69 94 ILE A O 1
ATOM 748 N N . TYR A 1 95 ? -3.028 -0.112 -15.240 1.00 87.25 95 TYR A N 1
ATOM 749 C CA . TYR A 1 95 ? -4.171 0.791 -15.355 1.00 87.25 95 TYR A CA 1
ATOM 750 C C . TYR A 1 95 ? -5.411 0.101 -15.941 1.00 87.25 95 TYR A C 1
ATOM 752 O O . TYR A 1 95 ? -6.521 0.310 -15.446 1.00 87.25 95 TYR A O 1
ATOM 760 N N . ILE A 1 96 ? -5.236 -0.750 -16.953 1.00 89.00 96 ILE A N 1
ATOM 761 C CA . ILE A 1 96 ? -6.333 -1.492 -17.591 1.00 89.00 96 ILE A CA 1
ATOM 762 C C . ILE A 1 96 ? -6.914 -2.540 -16.632 1.00 89.00 96 ILE A C 1
ATOM 764 O O . ILE A 1 96 ? -8.132 -2.619 -16.457 1.00 89.00 96 ILE A O 1
ATOM 768 N N . PHE A 1 97 ? -6.063 -3.307 -15.947 1.00 85.94 97 PHE A N 1
ATOM 769 C CA . PHE A 1 97 ? -6.511 -4.367 -15.037 1.00 85.94 97 PHE A CA 1
ATOM 770 C C . PHE A 1 97 ? -6.903 -3.879 -13.631 1.00 85.94 97 PHE A C 1
ATOM 772 O O . PHE A 1 97 ? -7.325 -4.690 -12.798 1.00 85.94 97 PHE A O 1
ATOM 779 N N . ARG A 1 98 ? -6.834 -2.568 -13.350 1.00 81.69 98 ARG A N 1
ATOM 780 C CA . ARG A 1 98 ? -7.117 -2.006 -12.015 1.00 81.69 98 ARG A CA 1
ATOM 781 C C . ARG A 1 98 ? -8.501 -2.373 -11.478 1.00 81.69 98 ARG A C 1
ATOM 783 O O . ARG A 1 98 ? -8.639 -2.726 -10.308 1.00 81.69 98 ARG A O 1
ATOM 790 N N . LYS A 1 99 ? -9.524 -2.330 -12.336 1.00 73.62 99 LYS A N 1
ATOM 791 C CA . LYS A 1 99 ? -10.923 -2.533 -11.937 1.00 73.62 99 LYS A CA 1
ATOM 792 C C . LYS A 1 99 ? -11.196 -3.961 -11.440 1.00 73.62 99 LYS A C 1
ATOM 794 O O . LYS A 1 99 ? -11.672 -4.111 -10.313 1.00 73.62 99 LYS A O 1
ATOM 799 N N . PRO A 1 100 ? -10.875 -5.025 -12.207 1.00 73.19 100 PRO A N 1
ATOM 800 C CA . PRO A 1 100 ? -11.108 -6.393 -11.746 1.00 73.19 100 PRO A CA 1
ATOM 801 C C . PRO A 1 100 ? -10.149 -6.838 -10.632 1.00 73.19 100 PRO A C 1
ATOM 803 O O . PRO A 1 100 ? -10.559 -7.598 -9.755 1.00 73.19 100 PRO A O 1
ATOM 806 N N . LEU A 1 101 ? -8.886 -6.391 -10.640 1.00 69.69 101 LEU A N 1
ATOM 807 C CA . LEU A 1 101 ? -7.881 -6.890 -9.692 1.00 69.69 101 LEU A CA 1
ATOM 808 C C . LEU A 1 101 ? -7.911 -6.181 -8.337 1.00 69.69 101 LEU A C 1
ATOM 810 O O . LEU A 1 101 ? -7.716 -6.840 -7.311 1.00 69.69 101 LEU A O 1
ATOM 814 N N . ILE A 1 102 ? -8.125 -4.863 -8.336 1.00 74.19 102 ILE A N 1
ATOM 815 C CA . ILE A 1 102 ? -7.936 -4.012 -7.157 1.00 74.19 102 ILE A CA 1
ATOM 816 C C . ILE A 1 102 ? -9.291 -3.545 -6.636 1.00 74.19 102 ILE A C 1
ATOM 818 O O . ILE A 1 102 ? -9.668 -3.918 -5.526 1.00 74.19 102 ILE A O 1
ATOM 822 N N . GLU A 1 103 ? -10.059 -2.802 -7.438 1.00 75.50 103 GLU A N 1
ATOM 823 C CA . GLU A 1 103 ? -11.317 -2.189 -6.981 1.00 75.50 103 GLU A CA 1
ATOM 824 C C . GLU A 1 103 ? -12.307 -3.254 -6.482 1.00 75.50 103 GLU A C 1
ATOM 826 O O . GLU A 1 103 ? -12.782 -3.183 -5.347 1.00 75.50 103 GLU A O 1
ATOM 831 N N . GLY A 1 104 ? -12.541 -4.312 -7.268 1.00 75.38 104 GLY A N 1
ATOM 832 C CA . GLY A 1 104 ? -13.477 -5.377 -6.894 1.00 75.38 104 GLY A CA 1
ATOM 833 C C . GLY A 1 104 ? -13.080 -6.161 -5.634 1.00 75.38 104 GLY A C 1
ATOM 834 O O . GLY A 1 104 ? -13.944 -6.517 -4.827 1.00 75.38 104 GLY A O 1
ATOM 835 N N . ARG A 1 105 ? -11.780 -6.421 -5.425 1.00 75.88 105 ARG A N 1
ATOM 836 C CA . ARG A 1 105 ? -11.295 -7.135 -4.228 1.00 75.88 105 ARG A CA 1
ATOM 837 C C . ARG A 1 105 ? -11.327 -6.256 -2.987 1.00 75.88 105 ARG A C 1
ATOM 839 O O . ARG A 1 105 ? -11.763 -6.727 -1.937 1.00 75.88 105 ARG A O 1
ATOM 846 N N . VAL A 1 106 ? -10.905 -4.998 -3.110 1.00 76.19 106 VAL A N 1
ATOM 847 C CA . VAL A 1 106 ? -10.906 -4.040 -1.999 1.00 76.19 106 VAL A CA 1
ATOM 848 C C . VAL A 1 106 ? -12.336 -3.786 -1.532 1.00 76.19 106 VAL A C 1
ATOM 850 O O . VAL A 1 106 ? -12.609 -3.923 -0.341 1.00 76.19 106 VAL A O 1
ATOM 853 N N . ILE A 1 107 ? -13.271 -3.534 -2.454 1.00 77.88 107 ILE A N 1
ATOM 854 C CA . ILE A 1 107 ? -14.687 -3.324 -2.116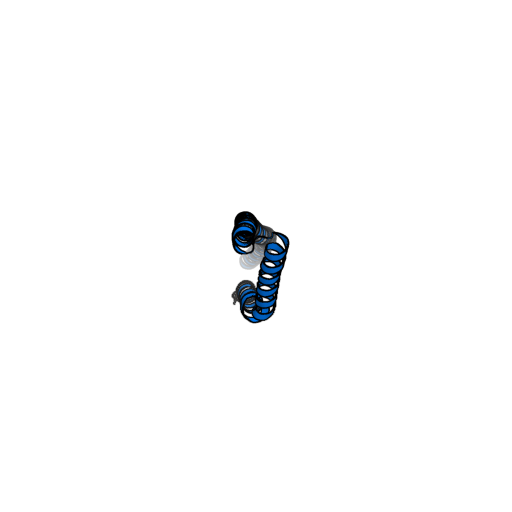 1.00 77.88 107 ILE A CA 1
ATOM 855 C C . ILE A 1 107 ? -15.264 -4.551 -1.406 1.00 77.88 107 ILE A C 1
ATOM 857 O O . ILE A 1 107 ? -15.920 -4.406 -0.379 1.00 77.88 107 ILE A O 1
ATOM 861 N N . ARG A 1 108 ? -14.986 -5.769 -1.888 1.00 77.31 108 ARG A N 1
ATOM 862 C CA . ARG A 1 108 ? -15.477 -7.003 -1.251 1.00 77.31 108 ARG A CA 1
ATOM 863 C C . ARG A 1 108 ? -14.882 -7.221 0.143 1.00 77.31 108 ARG A C 1
ATOM 865 O O . ARG A 1 108 ? -15.583 -7.695 1.033 1.00 77.31 108 ARG A O 1
ATOM 872 N N . MET A 1 109 ? -13.608 -6.885 0.342 1.00 72.62 109 MET A N 1
ATOM 873 C CA . MET A 1 109 ? -12.943 -6.994 1.642 1.00 72.62 109 MET A CA 1
ATOM 874 C C . MET A 1 109 ? -13.509 -5.987 2.648 1.00 72.62 109 MET A C 1
ATOM 876 O O . MET A 1 109 ? -13.838 -6.364 3.770 1.00 72.62 109 MET A O 1
ATOM 880 N N . VAL A 1 110 ? -13.674 -4.726 2.238 1.00 76.69 110 VAL A N 1
ATOM 881 C CA . VAL A 1 110 ? -14.273 -3.674 3.074 1.00 76.69 110 VAL A CA 1
ATOM 882 C C . VAL A 1 110 ? -15.734 -4.002 3.373 1.00 76.69 110 VAL A C 1
ATOM 884 O O . VAL A 1 110 ? -16.151 -3.928 4.525 1.00 76.69 110 VAL A O 1
ATOM 887 N N . SER A 1 111 ? -16.488 -4.446 2.365 1.00 76.81 111 SER A N 1
ATOM 888 C CA . SER A 1 111 ? -17.883 -4.853 2.520 1.00 76.81 111 SER A CA 1
ATOM 889 C C . SER A 1 111 ? -18.036 -5.965 3.556 1.00 76.81 111 SER A C 1
ATOM 891 O O . SER A 1 111 ? -18.872 -5.839 4.441 1.00 76.81 111 SER A O 1
ATOM 893 N N . LYS A 1 112 ? -17.188 -7.001 3.538 1.00 73.31 112 LYS A N 1
ATOM 894 C CA . LYS A 1 112 ? -17.218 -8.031 4.587 1.00 73.31 112 LYS A CA 1
ATOM 895 C C . LYS A 1 112 ? -16.971 -7.434 5.972 1.00 73.31 112 LYS A C 1
ATOM 897 O O . LYS A 1 112 ? -17.765 -7.664 6.864 1.00 73.31 112 LYS A O 1
ATOM 902 N N . THR A 1 113 ? -15.943 -6.609 6.146 1.00 70.31 113 THR A N 1
ATOM 903 C CA . THR A 1 113 ? -15.622 -6.026 7.462 1.00 70.31 113 THR A CA 1
ATOM 904 C C . THR A 1 113 ? -16.740 -5.146 8.035 1.00 70.31 113 THR A C 1
ATOM 906 O O . THR A 1 113 ? -16.896 -5.096 9.252 1.00 70.31 113 THR A O 1
ATOM 909 N N . PHE A 1 114 ? -17.511 -4.456 7.188 1.00 68.81 114 PHE A N 1
ATOM 910 C CA . PHE A 1 114 ? -18.587 -3.560 7.632 1.00 68.81 114 PHE A CA 1
ATOM 911 C C . PHE A 1 114 ? -19.972 -4.217 7.689 1.00 68.81 114 PHE A C 1
ATOM 913 O O . PHE A 1 114 ? -20.761 -3.854 8.554 1.00 68.81 114 PHE A O 1
ATOM 920 N N . PHE A 1 115 ? -20.269 -5.170 6.801 1.00 73.88 115 PHE A N 1
ATOM 921 C CA . PHE A 1 115 ? -21.604 -5.762 6.657 1.00 73.88 115 PHE A CA 1
ATOM 922 C C . PHE A 1 115 ? -21.696 -7.222 7.126 1.00 73.88 115 PHE A C 1
ATOM 924 O O . PHE A 1 115 ? -22.791 -7.763 7.148 1.00 73.88 115 PHE A O 1
ATOM 931 N N . SER A 1 116 ? -20.602 -7.884 7.530 1.00 58.56 116 SER A N 1
ATOM 932 C CA . SER A 1 116 ? -20.659 -9.261 8.065 1.00 58.56 116 SER A CA 1
ATOM 933 C C . SER A 1 116 ? -20.935 -9.332 9.573 1.00 58.56 116 SER A C 1
ATOM 935 O O . SER A 1 116 ? -20.526 -10.292 10.223 1.00 58.56 116 SER A O 1
ATOM 937 N N . THR A 1 117 ? -21.556 -8.301 10.146 1.00 46.75 117 THR A N 1
ATOM 938 C CA . THR A 1 117 ? -22.100 -8.343 11.510 1.00 46.75 117 THR A CA 1
ATOM 939 C C . THR A 1 117 ? -23.620 -8.230 11.402 1.00 46.75 117 THR A C 1
ATOM 941 O O . THR A 1 117 ? -24.186 -7.180 11.690 1.00 46.75 117 THR A O 1
ATOM 944 N N . GLU A 1 118 ? -24.244 -9.297 10.904 1.00 42.75 118 GLU A N 1
ATOM 945 C CA . GLU A 1 118 ? -25.628 -9.680 11.217 1.00 42.75 118 GLU A CA 1
ATOM 946 C C . GLU A 1 118 ? -25.580 -10.996 11.992 1.00 42.75 118 GLU A C 1
ATOM 948 O O . GLU A 1 118 ? -24.797 -11.886 11.577 1.00 42.75 118 GLU A O 1
#

Organism: NCBI:txid1195760

Sequence (118 aa):
MSLLKNINKTSRQIAKSSEDYLNATKEYVELKTFQQISKVFILLFKSFIIGSLLLFGLILLIIESVFLLEEILGSIHYALLLSAGVLFLITALIYIFRKPLIEGRVIRMVSKTFFSTE

pLDDT: mean 86.69, std 9.71, range [42.75, 95.81]

Radius of gyration: 30.15 Å; chains: 1; bounding box: 72×16×81 Å

Secondary structure (DSSP, 8-state):
-HHHHHHHHHHHHHHHHHHHHHHHHHHHHHHHHHHHHHHHHHHHHHHHHHHHHHHHHHHHHHHHHHHHHHHHHT-HHHHHHHHHHHHHHHHHHHHHHHIIIIIHHHHHHHHHHHH---